Protein AF-A0A7X6MYJ4-F1 (afdb_monomer)

Radius of gyration: 13.72 Å; Cα contacts (8 Å, |Δi|>4): 26; chains: 1; bounding box: 27×23×37 Å

Solvent-accessible surface area (backbone atoms only — not comparable to full-atom values): 3660 Å² total; per-residue (Å²): 126,58,62,67,57,49,53,50,54,50,50,40,64,76,65,47,64,97,61,85,69,93,47,70,64,56,49,52,53,45,48,51,55,49,56,72,66,57,46,73,70,54,52,49,52,62,33,46,76,74,48,41,69,59,62,59,52,75,75,105

pLDDT: mean 80.68, std 15.81, range [43.62, 97.69]

Foldseek 3Di:
DPLVVLVVVVLCVPQPPPDDDPDPVSVVVSSVVSVVPCDPVNSCVSNVVPCVVVVVVVVD

Organism: NCBI:txid1936207

Secondary structure (DSSP, 8-state):
--HHHHHHHHHIIIIITT---SSHHHHHHHHHHHHHT--HHHHHHHHHTT-HHHHHHTT-

Mean predicted aligned error: 7.47 Å

Structure (mmCIF, N/CA/C/O backbone):
data_AF-A0A7X6MYJ4-F1
#
_entry.id   AF-A0A7X6MYJ4-F1
#
loop_
_atom_site.group_PDB
_atom_site.id
_atom_site.type_symbol
_atom_site.label_atom_id
_atom_site.label_alt_id
_atom_site.label_comp_id
_atom_site.label_asym_id
_atom_site.label_entity_id
_atom_site.label_seq_id
_atom_site.pdbx_PDB_ins_code
_atom_site.Cartn_x
_atom_site.Cartn_y
_atom_site.Cartn_z
_atom_site.occupancy
_atom_site.B_iso_or_equiv
_atom_site.auth_seq_id
_atom_site.auth_comp_id
_atom_site.auth_asym_id
_atom_site.auth_atom_id
_atom_site.pdbx_PDB_model_num
ATOM 1 N N . MET A 1 1 ? 16.396 -5.826 -5.304 1.00 68.31 1 MET A N 1
ATOM 2 C CA . MET A 1 1 ? 15.104 -6.127 -4.647 1.00 68.31 1 MET A CA 1
ATOM 3 C C . MET A 1 1 ? 14.280 -6.904 -5.659 1.00 68.31 1 MET A C 1
ATOM 5 O O . MET A 1 1 ? 14.219 -6.468 -6.804 1.00 68.31 1 MET A O 1
ATOM 9 N N . ASN A 1 2 ? 13.729 -8.067 -5.311 1.00 82.25 2 ASN A N 1
ATOM 10 C CA . ASN A 1 2 ? 12.972 -8.875 -6.278 1.00 82.25 2 ASN A CA 1
ATOM 11 C C . ASN A 1 2 ? 11.778 -8.046 -6.814 1.00 82.25 2 ASN A C 1
ATOM 13 O O . ASN A 1 2 ? 11.197 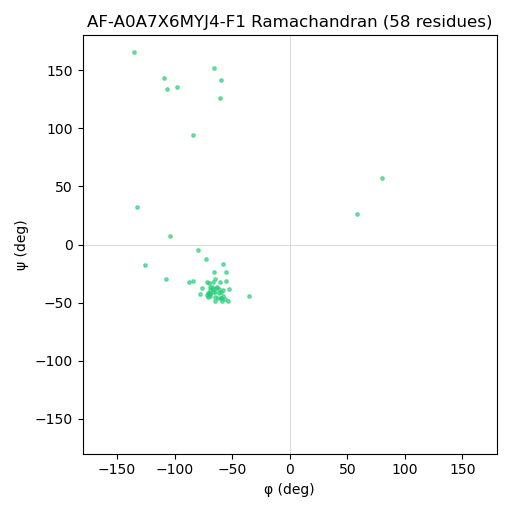-7.279 -6.042 1.00 82.25 2 ASN A O 1
ATOM 17 N N . PRO A 1 3 ? 11.414 -8.136 -8.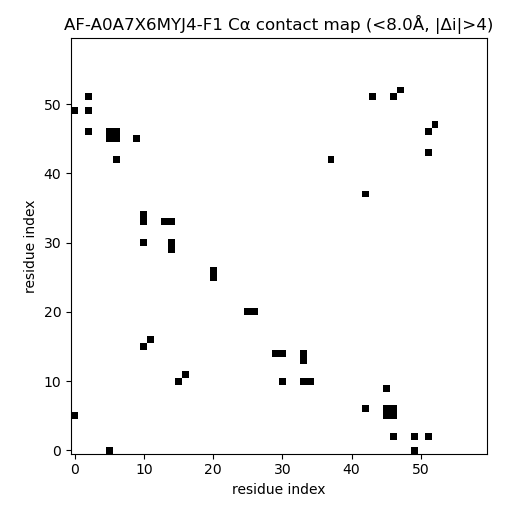106 1.00 79.19 3 PRO A N 1
ATOM 18 C CA . PRO A 1 3 ? 10.196 -7.540 -8.658 1.00 79.19 3 PRO A CA 1
ATOM 19 C C . PRO A 1 3 ? 8.972 -7.547 -7.731 1.00 79.19 3 PRO A C 1
ATOM 21 O O . PRO A 1 3 ? 8.318 -6.515 -7.578 1.00 79.19 3 PRO A O 1
ATOM 24 N N . ILE A 1 4 ? 8.696 -8.662 -7.046 1.00 83.38 4 ILE A N 1
ATOM 25 C CA . ILE A 1 4 ? 7.545 -8.755 -6.137 1.00 83.38 4 ILE A CA 1
ATOM 26 C C . ILE A 1 4 ? 7.685 -7.849 -4.906 1.00 83.38 4 ILE A C 1
ATOM 28 O O . ILE A 1 4 ? 6.729 -7.196 -4.496 1.00 83.38 4 ILE A O 1
ATOM 32 N N . GLU A 1 5 ? 8.889 -7.732 -4.349 1.00 87.38 5 GLU A N 1
ATOM 33 C CA . GLU A 1 5 ? 9.177 -6.853 -3.213 1.00 87.38 5 GLU A CA 1
ATOM 34 C C . GLU A 1 5 ? 9.029 -5.373 -3.596 1.00 87.38 5 GLU A C 1
ATOM 36 O O . GLU A 1 5 ? 8.598 -4.564 -2.775 1.00 87.38 5 GLU A O 1
ATOM 41 N N . GLN A 1 6 ? 9.329 -5.012 -4.850 1.00 84.94 6 GLN A N 1
ATOM 42 C CA . GLN A 1 6 ? 9.136 -3.650 -5.359 1.00 84.94 6 GLN A CA 1
ATOM 43 C C . GLN A 1 6 ? 7.654 -3.302 -5.488 1.00 84.94 6 GLN A C 1
ATOM 45 O O . GLN A 1 6 ? 7.241 -2.220 -5.069 1.00 84.94 6 GLN A O 1
ATOM 50 N N . VAL A 1 7 ? 6.847 -4.234 -6.000 1.00 87.50 7 VAL A N 1
ATOM 51 C CA . VAL A 1 7 ? 5.386 -4.081 -6.046 1.00 87.50 7 VAL A CA 1
ATOM 52 C C . VAL A 1 7 ? 4.831 -3.916 -4.631 1.00 87.50 7 VAL A C 1
ATOM 54 O O . VAL A 1 7 ? 4.084 -2.973 -4.371 1.00 87.50 7 VAL A O 1
ATOM 57 N N . TRP A 1 8 ? 5.271 -4.746 -3.682 1.00 89.81 8 TRP A N 1
ATOM 58 C CA . TRP A 1 8 ? 4.876 -4.617 -2.277 1.00 89.81 8 TRP A CA 1
ATOM 59 C C . TRP A 1 8 ? 5.303 -3.288 -1.644 1.00 89.81 8 TRP A C 1
ATOM 61 O O . TRP A 1 8 ? 4.539 -2.712 -0.866 1.00 89.81 8 TRP A O 1
A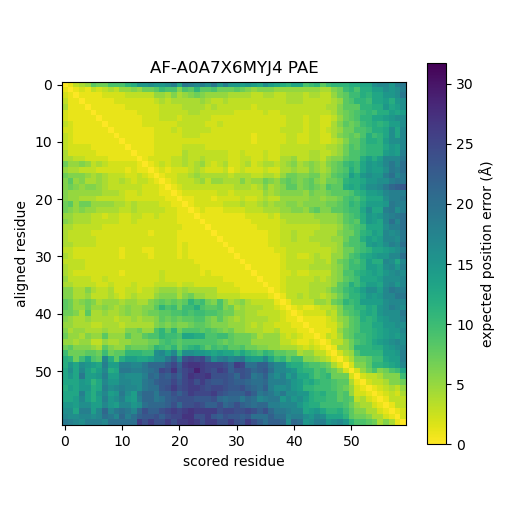TOM 71 N N . ALA A 1 9 ? 6.486 -2.764 -1.973 1.00 89.81 9 ALA A N 1
ATOM 72 C CA . ALA A 1 9 ? 6.932 -1.456 -1.499 1.00 89.81 9 ALA A CA 1
ATOM 73 C C . ALA A 1 9 ? 6.041 -0.314 -2.024 1.00 89.81 9 ALA A C 1
ATOM 75 O O . ALA A 1 9 ? 5.760 0.636 -1.285 1.00 89.81 9 ALA A O 1
ATOM 76 N N . ASP A 1 10 ? 5.568 -0.412 -3.269 1.00 89.69 10 ASP A N 1
ATOM 77 C CA . ASP A 1 10 ? 4.654 0.562 -3.871 1.00 89.69 10 ASP A CA 1
ATOM 78 C C . ASP A 1 10 ? 3.245 0.475 -3.262 1.00 89.69 10 ASP A C 1
ATOM 80 O O . ASP A 1 10 ? 2.696 1.501 -2.851 1.00 89.69 10 ASP A O 1
ATOM 84 N N . ILE A 1 11 ? 2.699 -0.737 -3.089 1.00 91.69 11 ILE A N 1
ATOM 85 C CA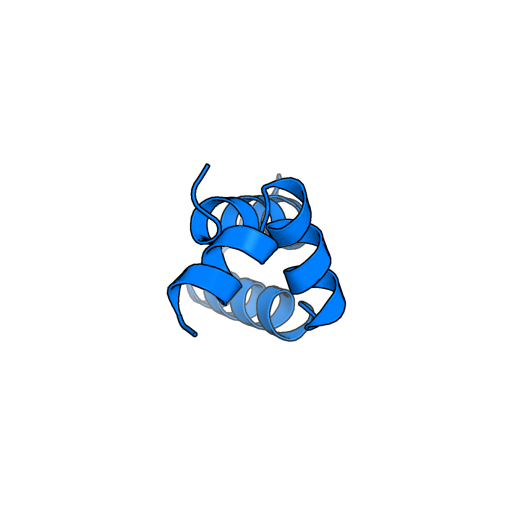 . ILE A 1 11 ? 1.421 -0.975 -2.389 1.00 91.69 11 ILE A CA 1
ATOM 86 C C . ILE A 1 11 ? 1.460 -0.332 -1.000 1.00 91.69 11 ILE A C 1
ATOM 88 O O . ILE A 1 11 ? 0.569 0.440 -0.632 1.00 91.69 11 ILE A O 1
ATOM 92 N N . ARG A 1 12 ? 2.538 -0.577 -0.246 1.00 92.69 12 ARG A N 1
ATOM 93 C CA . ARG A 1 12 ? 2.703 -0.051 1.113 1.00 92.69 12 ARG A CA 1
ATOM 94 C C . ARG A 1 12 ? 2.719 1.480 1.131 1.00 92.69 12 ARG A C 1
ATOM 96 O O . ARG A 1 12 ? 2.072 2.086 1.984 1.00 92.69 12 ARG A O 1
ATOM 103 N N . LYS A 1 13 ? 3.405 2.114 0.173 1.00 91.12 13 LYS A N 1
ATOM 104 C CA . LYS A 1 13 ? 3.458 3.582 0.036 1.00 91.12 13 LYS A CA 1
ATOM 105 C C . LYS A 1 13 ? 2.104 4.202 -0.309 1.00 91.12 13 LYS A C 1
ATOM 107 O O . LYS A 1 13 ? 1.791 5.254 0.235 1.00 91.12 13 LYS A O 1
ATOM 112 N N . ARG A 1 14 ? 1.330 3.575 -1.197 1.00 89.12 14 ARG A N 1
ATOM 113 C CA . ARG A 1 14 ? 0.050 4.110 -1.697 1.00 89.12 14 ARG A CA 1
ATOM 114 C C . ARG A 1 14 ? -1.096 3.931 -0.709 1.00 89.12 14 ARG A C 1
ATOM 116 O O . ARG A 1 14 ? -1.917 4.826 -0.542 1.00 89.12 14 ARG A O 1
ATOM 123 N N . GLY A 1 15 ? -1.168 2.758 -0.085 1.00 87.06 15 GLY A N 1
ATOM 124 C CA . GLY A 1 15 ? -2.359 2.333 0.645 1.00 87.06 15 GLY A CA 1
ATOM 125 C C . GLY A 1 15 ? -2.240 2.336 2.158 1.00 87.06 15 GLY A C 1
ATOM 126 O O . GLY A 1 15 ? -3.249 2.535 2.827 1.00 87.06 15 GLY A O 1
ATOM 127 N N . PHE A 1 16 ? -1.030 2.120 2.681 1.00 92.81 16 PHE A N 1
ATOM 128 C CA . PHE A 1 16 ? -0.836 1.624 4.050 1.00 92.81 16 PHE A CA 1
ATOM 129 C C . PHE A 1 16 ? 0.085 2.494 4.909 1.00 92.81 16 PHE A C 1
ATOM 131 O O . PHE A 1 16 ? 0.067 2.386 6.133 1.00 92.81 16 PHE A O 1
ATOM 138 N N . LYS A 1 17 ? 0.897 3.368 4.302 1.00 92.06 17 LYS A N 1
ATOM 139 C CA . LYS A 1 17 ? 1.815 4.233 5.046 1.00 92.06 17 LYS A CA 1
ATOM 140 C C . LYS A 1 17 ? 1.034 5.147 5.996 1.00 92.06 17 LYS A C 1
ATOM 142 O O . LYS A 1 17 ? 0.165 5.895 5.559 1.00 92.06 17 LYS A O 1
ATOM 147 N N . ASN A 1 18 ? 1.404 5.109 7.278 1.00 90.56 18 ASN A N 1
ATOM 148 C CA . ASN A 1 18 ? 0.834 5.928 8.354 1.00 90.56 18 ASN A CA 1
ATOM 149 C C . ASN A 1 18 ? -0.684 5.760 8.548 1.00 90.56 18 ASN A C 1
ATOM 151 O O . ASN A 1 18 ? -1.341 6.677 9.038 1.00 90.56 18 ASN A O 1
ATOM 155 N N . LYS A 1 19 ? -1.247 4.604 8.173 1.00 90.12 19 LYS A N 1
ATOM 156 C CA . LYS A 1 19 ? -2.647 4.275 8.450 1.00 90.12 19 LYS A CA 1
ATOM 157 C C . LYS A 1 19 ? -2.755 3.229 9.546 1.00 90.12 19 LYS A C 1
ATOM 159 O O . LYS A 1 19 ? -2.061 2.217 9.515 1.00 90.12 19 LYS A O 1
ATOM 164 N N . ALA A 1 20 ? -3.659 3.486 10.483 1.00 92.44 20 ALA A N 1
ATOM 165 C CA . ALA A 1 20 ? -4.148 2.496 11.425 1.00 92.44 20 ALA A CA 1
ATOM 166 C C . ALA A 1 20 ? -5.486 1.957 10.909 1.00 92.44 20 ALA A C 1
ATOM 168 O O . ALA A 1 20 ? -6.339 2.731 10.471 1.00 92.44 20 ALA A O 1
ATOM 169 N N . PHE A 1 21 ? -5.649 0.641 10.960 1.00 94.88 21 PHE A N 1
ATOM 170 C CA . PHE A 1 21 ? -6.874 -0.059 10.583 1.00 94.88 21 PHE A CA 1
ATOM 171 C C . PHE A 1 21 ? -7.532 -0.597 11.853 1.00 94.88 21 PHE A C 1
ATOM 173 O O . PHE A 1 21 ? -6.823 -0.961 12.794 1.00 94.88 21 PHE A O 1
ATOM 180 N N . LYS A 1 22 ? -8.868 -0.587 11.914 1.00 94.94 22 LYS A N 1
ATOM 181 C CA . LYS A 1 22 ? -9.608 -0.972 13.126 1.00 94.94 22 LYS A CA 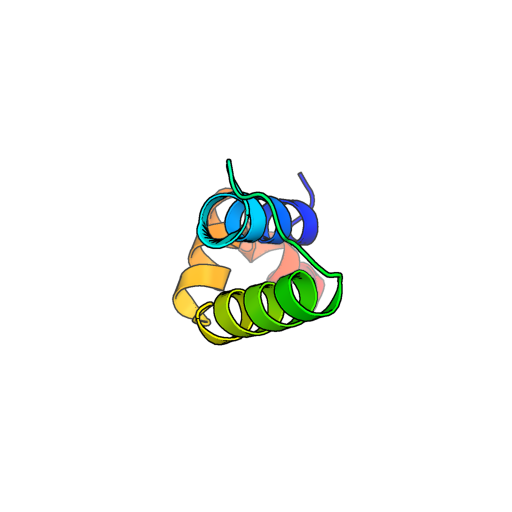1
ATOM 182 C C . LYS A 1 22 ? -9.859 -2.476 13.174 1.00 94.94 22 LYS A C 1
ATOM 184 O O . LYS A 1 22 ? -9.866 -3.046 14.261 1.00 94.94 22 LYS A O 1
ATOM 189 N N . ALA A 1 23 ? -10.027 -3.099 12.011 1.00 96.38 23 ALA A N 1
ATOM 190 C CA . ALA A 1 23 ? -10.207 -4.534 11.852 1.00 96.38 23 ALA A CA 1
ATOM 191 C C . ALA A 1 23 ? -9.358 -5.088 10.698 1.00 96.38 23 ALA A C 1
ATOM 193 O O . ALA A 1 23 ? -8.843 -4.343 9.863 1.00 96.38 23 ALA A O 1
ATOM 194 N N . LEU A 1 24 ? -9.221 -6.416 10.652 1.00 96.19 24 LEU A N 1
ATOM 195 C CA . LEU A 1 24 ? -8.557 -7.106 9.545 1.00 96.19 24 LEU A CA 1
ATOM 196 C C . LEU A 1 24 ? -9.307 -6.897 8.221 1.00 96.19 24 LEU A C 1
ATOM 198 O O . LEU A 1 24 ? -8.660 -6.715 7.194 1.00 96.19 24 LEU A O 1
ATOM 202 N N . ASP A 1 25 ? -10.639 -6.853 8.253 1.00 97.69 25 ASP A N 1
ATOM 203 C CA . ASP A 1 25 ? -11.457 -6.619 7.058 1.00 97.69 25 ASP A CA 1
ATOM 204 C C . ASP A 1 25 ? -11.123 -5.271 6.402 1.00 97.69 25 ASP A C 1
ATOM 206 O O . ASP A 1 25 ? -10.896 -5.221 5.197 1.00 97.69 25 ASP A O 1
ATOM 210 N N . ASP A 1 26 ? -10.909 -4.210 7.194 1.00 96.19 26 ASP A N 1
ATOM 211 C CA . ASP A 1 26 ? -10.485 -2.901 6.671 1.00 96.19 26 ASP A CA 1
ATOM 212 C C . ASP A 1 26 ? -9.131 -2.973 5.932 1.00 96.19 26 ASP A C 1
ATOM 214 O O . ASP A 1 26 ? -8.866 -2.212 4.996 1.00 96.19 26 ASP A O 1
ATOM 218 N N . VAL A 1 27 ? -8.234 -3.866 6.373 1.00 94.94 27 VAL A N 1
ATOM 219 C CA . VAL A 1 27 ? -6.925 -4.095 5.739 1.00 94.94 27 VAL A CA 1
ATOM 220 C C . VAL A 1 27 ? -7.108 -4.818 4.408 1.00 94.94 27 VAL A C 1
ATOM 222 O O . VAL A 1 27 ? -6.456 -4.453 3.428 1.00 94.94 27 VAL A O 1
ATOM 225 N N . ILE A 1 28 ? -7.980 -5.830 4.374 1.00 96.25 28 ILE A N 1
ATOM 226 C CA . ILE A 1 28 ? -8.289 -6.616 3.174 1.00 96.25 28 ILE A CA 1
ATOM 227 C C . ILE A 1 28 ? -8.951 -5.721 2.126 1.00 96.25 28 ILE A C 1
ATOM 229 O O . ILE A 1 28 ? -8.471 -5.665 0.992 1.00 96.25 28 ILE A O 1
ATOM 233 N N . ASP A 1 29 ? -9.963 -4.950 2.520 1.00 96.25 29 ASP A N 1
ATOM 234 C CA . ASP A 1 29 ? -10.653 -4.001 1.646 1.00 96.25 29 ASP A CA 1
ATOM 235 C C . ASP A 1 29 ? -9.675 -2.977 1.076 1.00 96.25 29 ASP A C 1
ATOM 237 O O . ASP A 1 29 ? -9.647 -2.720 -0.134 1.00 96.25 29 ASP A O 1
ATOM 241 N N . LYS A 1 30 ? -8.787 -2.436 1.924 1.00 95.06 30 LYS A N 1
ATOM 242 C CA . LYS A 1 30 ? -7.795 -1.472 1.452 1.00 95.06 30 LYS A CA 1
ATOM 243 C C . LYS A 1 30 ? -6.771 -2.097 0.511 1.00 95.06 30 LYS A C 1
ATOM 245 O O . LYS A 1 30 ? -6.325 -1.437 -0.430 1.00 95.06 30 LYS A O 1
ATOM 250 N N . LEU A 1 31 ? -6.372 -3.343 0.756 1.00 95.31 31 LEU A N 1
ATOM 2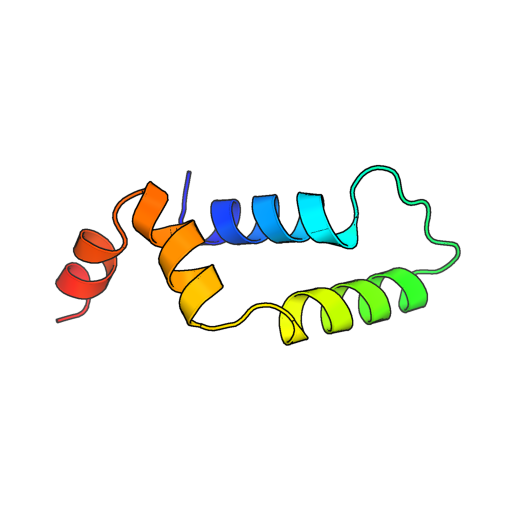51 C CA . LEU A 1 31 ? -5.458 -4.062 -0.125 1.00 95.31 31 LEU A CA 1
ATOM 252 C C . LEU A 1 31 ? -6.106 -4.286 -1.489 1.00 95.31 31 LEU A C 1
ATOM 254 O O . LEU A 1 31 ? -5.469 -4.008 -2.504 1.00 95.31 31 LEU A O 1
ATOM 258 N N . GLN A 1 32 ? -7.367 -4.716 -1.507 1.00 94.88 32 GLN A N 1
ATOM 259 C CA . GLN A 1 32 ? -8.133 -4.917 -2.728 1.00 94.88 32 GLN A CA 1
ATOM 260 C C . GLN A 1 32 ? -8.249 -3.618 -3.533 1.00 94.88 32 GLN A C 1
ATOM 262 O O . GLN A 1 32 ? -7.923 -3.619 -4.718 1.00 94.88 32 GLN A O 1
ATOM 267 N N . GLU A 1 33 ? -8.617 -2.505 -2.895 1.00 94.44 33 GLU A N 1
ATOM 268 C CA . GLU A 1 33 ? -8.704 -1.187 -3.541 1.00 94.44 33 GLU A CA 1
ATOM 269 C C . GLU A 1 33 ? -7.367 -0.786 -4.193 1.00 94.44 33 GLU A C 1
ATOM 271 O O . GLU A 1 33 ? -7.314 -0.364 -5.349 1.00 94.44 33 GLU A O 1
ATOM 276 N N . VAL A 1 34 ? -6.258 -0.946 -3.465 1.00 92.56 34 VAL A N 1
ATOM 277 C CA . VAL A 1 34 ? -4.925 -0.548 -3.944 1.00 92.56 34 VAL A CA 1
ATOM 278 C C . VAL A 1 34 ? -4.447 -1.452 -5.076 1.00 92.56 34 VAL A C 1
ATOM 280 O O . VAL A 1 34 ? -3.840 -0.956 -6.023 1.00 92.56 34 VAL A O 1
ATOM 283 N N . VAL A 1 35 ? -4.713 -2.758 -4.995 1.00 90.69 35 VAL A N 1
ATOM 284 C CA . VAL A 1 35 ? -4.340 -3.725 -6.035 1.00 90.69 35 VAL A CA 1
ATOM 285 C C . VAL A 1 35 ? -5.175 -3.524 -7.298 1.00 90.69 35 VAL A C 1
ATOM 287 O O . VAL A 1 35 ? -4.616 -3.525 -8.389 1.00 90.69 35 VAL A O 1
ATOM 290 N N . GLN A 1 36 ? -6.479 -3.273 -7.172 1.00 89.50 36 GL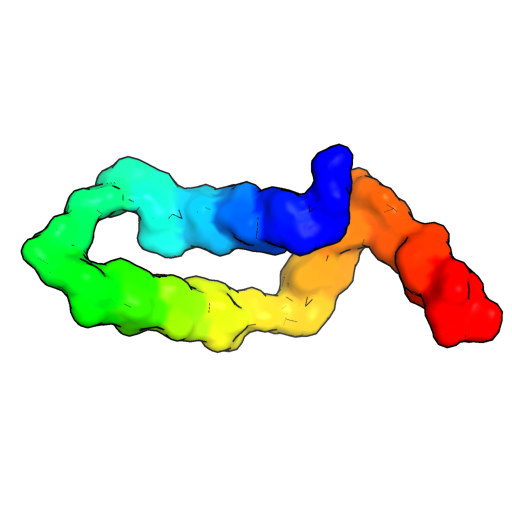N A N 1
ATOM 291 C CA . GLN A 1 36 ? -7.348 -2.965 -8.314 1.00 89.50 36 GLN A CA 1
ATOM 292 C C . GLN A 1 36 ? -6.972 -1.638 -8.991 1.00 89.50 36 GLN A C 1
ATOM 294 O O . GLN A 1 36 ? -7.127 -1.499 -10.200 1.00 89.50 36 GLN A O 1
ATOM 299 N N . GLY A 1 37 ? -6.427 -0.680 -8.235 1.00 86.88 37 GLY A N 1
ATOM 300 C CA . GLY A 1 37 ? -5.898 0.579 -8.767 1.00 86.88 37 GLY A CA 1
ATOM 301 C C . GLY A 1 37 ? -4.496 0.490 -9.392 1.00 86.88 37 GLY A C 1
ATOM 302 O O . GLY A 1 37 ? -4.000 1.494 -9.912 1.00 86.88 37 GLY A O 1
ATOM 303 N N . LEU A 1 38 ? -3.819 -0.665 -9.337 1.00 87.44 38 LEU A N 1
ATOM 304 C CA . LEU A 1 38 ? -2.519 -0.864 -9.985 1.00 87.44 38 LEU A CA 1
ATOM 305 C C . LEU A 1 38 ? -2.709 -1.244 -11.455 1.00 87.44 38 LEU A C 1
ATOM 307 O O . LEU A 1 38 ? -2.835 -2.414 -11.804 1.00 87.44 38 LEU A O 1
ATOM 311 N N . ASP A 1 39 ? -2.665 -0.245 -12.333 1.00 82.81 39 ASP A N 1
ATOM 312 C CA . ASP A 1 39 ? -2.682 -0.485 -13.775 1.00 82.81 39 ASP A CA 1
ATOM 313 C C . ASP A 1 39 ? -1.416 -1.223 -14.268 1.00 82.81 39 ASP A C 1
ATOM 315 O O . ASP A 1 39 ? -0.311 -1.065 -13.731 1.00 82.81 39 ASP A O 1
ATOM 319 N N . CYS A 1 40 ? -1.547 -1.988 -15.355 1.00 76.62 40 CYS A N 1
ATOM 320 C CA . CYS A 1 40 ? -0.439 -2.698 -16.002 1.00 76.62 40 CYS A CA 1
ATOM 321 C C . CYS A 1 40 ? 0.728 -1.776 -16.404 1.00 76.62 40 CYS A C 1
ATOM 323 O O . CYS A 1 40 ? 1.885 -2.202 -16.383 1.00 76.62 40 CYS A O 1
ATOM 325 N N . SER A 1 41 ? 0.469 -0.515 -16.756 1.00 77.12 41 SER A N 1
ATOM 326 C CA . SER A 1 41 ? 1.510 0.485 -17.040 1.00 77.12 41 SER A CA 1
ATOM 327 C C . SER A 1 41 ? 2.291 0.895 -15.785 1.00 77.12 41 SER A C 1
ATOM 329 O O . SER A 1 41 ? 3.515 1.069 -15.826 1.00 77.12 41 SER A O 1
ATOM 331 N N . VAL A 1 42 ? 1.609 0.972 -14.642 1.00 78.00 42 VAL A N 1
ATOM 332 C CA . VAL A 1 42 ? 2.206 1.263 -13.337 1.00 78.00 42 VAL A CA 1
ATOM 333 C C . VAL A 1 42 ? 3.062 0.087 -12.885 1.00 78.00 42 VAL A C 1
ATOM 335 O O . VAL A 1 42 ? 4.208 0.298 -12.493 1.00 78.00 42 VAL A O 1
ATOM 338 N N . LEU A 1 43 ? 2.567 -1.145 -13.025 1.00 80.44 43 LEU A N 1
ATOM 339 C CA . LEU A 1 43 ? 3.343 -2.356 -12.743 1.00 80.44 43 LEU A CA 1
ATOM 340 C C . LEU A 1 43 ? 4.598 -2.432 -13.617 1.00 80.44 43 LEU A C 1
ATOM 342 O O . LEU A 1 43 ? 5.697 -2.621 -13.097 1.00 80.44 43 LEU A O 1
ATOM 346 N N . LYS A 1 44 ? 4.475 -2.177 -14.927 1.00 77.81 44 LYS A N 1
ATOM 347 C CA . LYS A 1 44 ? 5.633 -2.098 -15.831 1.00 77.81 44 LYS A CA 1
ATOM 348 C C . LYS A 1 44 ? 6.631 -1.035 -15.387 1.00 77.81 44 LYS A C 1
ATOM 350 O O . LYS A 1 44 ? 7.824 -1.284 -15.459 1.00 77.81 44 LYS A O 1
ATOM 355 N N . THR A 1 45 ? 6.176 0.115 -14.896 1.00 78.25 45 THR A N 1
ATOM 356 C CA . THR A 1 45 ? 7.055 1.195 -14.415 1.00 78.25 45 THR A CA 1
ATOM 357 C C . THR A 1 45 ? 7.750 0.835 -13.100 1.00 78.25 45 THR A C 1
ATOM 359 O O . THR A 1 45 ? 8.941 1.104 -12.944 1.00 78.25 45 THR A O 1
ATOM 362 N N . ILE A 1 46 ? 7.034 0.209 -12.162 1.00 77.25 46 ILE A N 1
ATOM 363 C CA . ILE A 1 46 ? 7.584 -0.250 -10.879 1.00 77.25 46 ILE A CA 1
ATOM 364 C C . ILE A 1 46 ? 8.665 -1.299 -11.128 1.00 77.25 46 ILE A C 1
ATOM 366 O O . ILE A 1 46 ? 9.751 -1.189 -10.571 1.00 77.25 46 ILE A O 1
ATOM 370 N N . VAL A 1 47 ? 8.404 -2.265 -12.012 1.00 71.31 47 VAL A N 1
ATOM 371 C CA . VAL A 1 47 ? 9.333 -3.372 -12.254 1.00 71.31 47 VAL A CA 1
ATOM 372 C C . VAL A 1 47 ? 10.443 -3.009 -13.257 1.00 71.31 47 VAL A C 1
ATOM 374 O O . VAL A 1 47 ? 11.578 -3.462 -13.102 1.00 71.31 47 VAL A O 1
ATOM 377 N N . ASN A 1 48 ? 10.200 -2.128 -14.240 1.00 67.62 48 ASN A N 1
ATOM 378 C CA . ASN A 1 48 ? 11.256 -1.640 -15.145 1.00 67.62 48 ASN A CA 1
ATOM 379 C C . ASN A 1 48 ? 12.316 -0.794 -14.441 1.00 67.62 48 ASN A C 1
ATOM 381 O O . ASN A 1 48 ? 13.448 -0.763 -14.919 1.00 67.62 48 ASN A O 1
ATOM 385 N N . LYS A 1 49 ? 12.011 -0.178 -13.291 1.00 62.75 49 LYS A N 1
ATOM 386 C CA . LYS A 1 49 ? 13.030 0.498 -12.470 1.00 62.75 49 LYS A CA 1
ATOM 387 C C . LYS A 1 49 ? 14.170 -0.435 -12.030 1.00 62.75 49 LYS A C 1
ATOM 389 O O . LYS A 1 49 ? 15.223 0.071 -11.658 1.00 62.75 49 LYS A O 1
ATOM 394 N N . GLN A 1 50 ? 14.004 -1.763 -12.106 1.00 58.34 50 GLN A N 1
ATOM 395 C CA . GLN A 1 50 ? 15.078 -2.748 -11.892 1.00 58.34 50 GLN A CA 1
ATOM 396 C C . GLN A 1 50 ? 15.127 -3.843 -12.978 1.00 58.34 50 GLN A C 1
ATOM 398 O O . GLN A 1 50 ? 15.540 -4.966 -12.707 1.00 58.34 50 GLN A O 1
ATOM 403 N N . GLY A 1 51 ? 14.759 -3.520 -14.224 1.00 54.22 51 GLY A N 1
ATOM 404 C CA . GLY A 1 51 ? 15.065 -4.387 -15.367 1.00 54.22 51 GLY A CA 1
ATOM 405 C C . GLY A 1 51 ? 14.127 -5.583 -15.556 1.00 54.22 51 GLY A C 1
ATOM 406 O O . GLY A 1 51 ? 14.582 -6.717 -15.685 1.00 54.22 51 GLY A O 1
ATOM 407 N N . PHE A 1 52 ? 12.821 -5.332 -15.690 1.00 52.22 52 PHE A N 1
ATOM 408 C CA . PHE A 1 52 ? 11.855 -6.334 -16.172 1.00 52.22 52 PHE A CA 1
ATOM 409 C C . PHE A 1 52 ? 12.235 -6.924 -17.540 1.00 52.22 52 PHE A C 1
ATOM 411 O O . PHE A 1 52 ? 11.864 -8.051 -17.845 1.00 52.22 52 PHE A O 1
ATOM 418 N N . SER A 1 53 ? 13.023 -6.190 -18.334 1.00 53.75 53 SER A N 1
ATOM 419 C CA . SER A 1 53 ? 13.577 -6.666 -19.606 1.00 53.75 53 SER A CA 1
ATOM 420 C C . SER A 1 53 ? 14.317 -8.004 -19.462 1.00 53.75 53 SER A C 1
ATOM 422 O O . SER A 1 53 ? 14.157 -8.870 -20.312 1.00 53.75 53 SER A O 1
ATOM 424 N N . LYS A 1 54 ? 15.049 -8.212 -18.354 1.00 53.19 54 LYS A N 1
ATOM 425 C CA . LYS A 1 54 ? 15.769 -9.468 -18.097 1.00 53.19 54 LYS A CA 1
ATOM 426 C C . LYS A 1 54 ? 14.837 -10.601 -17.651 1.00 53.19 54 LYS A C 1
ATOM 428 O O . LYS A 1 54 ? 14.980 -11.732 -18.082 1.00 53.19 54 LYS A O 1
ATOM 433 N N . PHE A 1 55 ? 13.821 -10.278 -16.854 1.00 51.25 55 PHE A N 1
ATOM 434 C CA . PHE A 1 55 ? 12.819 -11.254 -16.420 1.00 51.25 55 PHE A CA 1
ATOM 435 C C . PHE A 1 55 ? 11.949 -11.751 -17.586 1.00 51.25 55 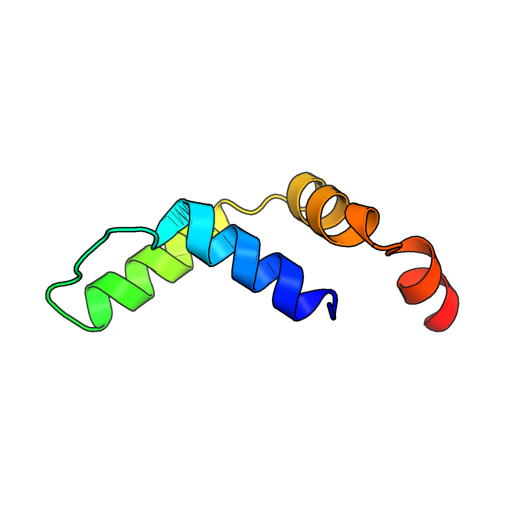PHE A C 1
ATOM 437 O O . PHE A 1 55 ? 11.672 -12.936 -17.682 1.00 51.25 55 PHE A O 1
ATOM 444 N N . VAL A 1 56 ? 11.541 -10.868 -18.504 1.00 54.69 56 VAL A N 1
ATOM 445 C CA . VAL A 1 56 ? 10.744 -11.250 -19.686 1.00 54.69 56 VAL A CA 1
ATOM 446 C C . VAL A 1 56 ? 11.579 -12.015 -20.715 1.00 54.69 56 VAL A C 1
ATOM 448 O O . VAL A 1 56 ? 11.040 -12.890 -21.386 1.00 54.69 56 VAL A O 1
ATOM 451 N N . SER A 1 57 ? 12.880 -11.725 -20.837 1.00 52.94 57 SER A N 1
ATOM 452 C CA . SER A 1 57 ? 13.771 -12.505 -21.703 1.00 52.94 57 SER A CA 1
ATOM 453 C C . SER A 1 57 ? 14.051 -13.907 -21.168 1.00 52.94 57 SER A C 1
ATOM 455 O O . SER A 1 57 ? 14.181 -14.820 -21.969 1.00 52.94 57 SER A O 1
ATOM 457 N N . ASP A 1 58 ? 14.102 -14.093 -19.845 1.00 47.97 58 ASP A N 1
ATOM 458 C CA . ASP A 1 58 ? 14.369 -15.402 -19.227 1.00 47.97 58 ASP A CA 1
ATOM 459 C C . ASP A 1 58 ? 13.175 -16.379 -19.343 1.00 47.97 58 ASP A C 1
ATOM 461 O O . ASP A 1 58 ? 13.326 -17.576 -19.110 1.00 47.97 58 ASP A O 1
ATOM 465 N N . PHE A 1 59 ? 11.992 -15.882 -19.724 1.00 46.50 59 PHE A N 1
ATOM 466 C CA . PHE A 1 59 ? 10.784 -16.678 -19.977 1.00 46.50 59 PHE A CA 1
ATOM 467 C C . PHE A 1 59 ? 10.461 -16.860 -21.475 1.00 46.50 59 PHE A C 1
ATOM 469 O O . PHE A 1 59 ? 9.390 -17.383 -21.793 1.00 46.50 59 PHE A O 1
ATOM 476 N N . ARG A 1 60 ? 11.345 -16.430 -22.390 1.00 43.62 60 ARG A N 1
ATOM 477 C CA . ARG A 1 60 ? 11.187 -16.608 -23.844 1.00 43.62 60 ARG A CA 1
ATOM 478 C C . ARG A 1 60 ? 12.093 -17.700 -24.400 1.00 43.62 60 ARG A C 1
ATOM 480 O O . ARG A 1 60 ? 13.277 -17.735 -24.012 1.00 43.62 60 ARG A O 1
#

Sequence (60 aa):
M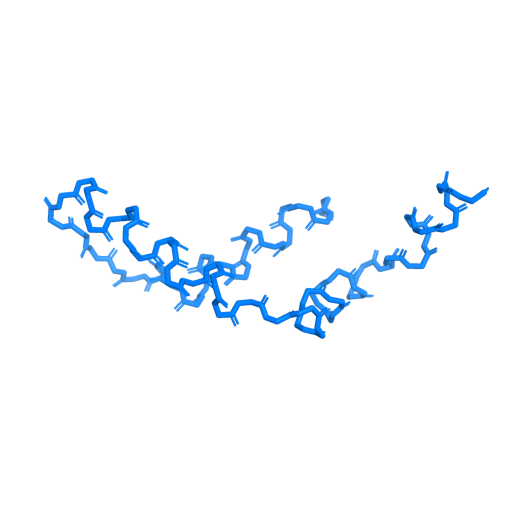NPIEQVWADIRKRGFKNKAFKALDDVIDKLQEVVQGLDCSVLKTIVNKQGFSKFVSDFR

=== Feature glossary ===
The record interleaves many kinds of information about one protein. Here is each kind framed as the question it answers.

Q: What does the local fold look like, residue by residue?
A: A 3Di character summarizes, for each residue, the relative orientation of the Cα frame of its nearest spatial neighbor. Because it encodes fold topology rather than chemistry, 3Di alignments detect remote structural similarity that sequence alignment misses.

Q: Which residues are in helices, strands, or loops?
A: Secondary structure is the local, repeating backbone conformation. DSSP classifies it into eight states by reading the hydrogen-bond network: three helix types (H, G, I), two β types (E, B), two non-regular types (T, S), and unstructured coil (-).

Q: How big and how compact is the whole molecule?
A: Three whole-structure scalars: the radius of gyration (RMS distance of Cα from centroid, in Å), the count of Cα–Cα contacts (pairs closer than 8 Å and separated by more than four residues in sequence — i.e. tertiary, not local, contacts), and the bounding-box dimensions. Together they distinguish compact globular folds from extended fibres or disordered chains.

Q: How confident is the AlphaFold model at each residue?
A: For AlphaFold models, the B-factor field carries pLDDT — the model's own estimate of local accuracy on a 0–100 scale. Regions with pLDDT<50 should be treated as essentially unmodeled; they often correspond to intrinsically disordered segments.

Q: What family and function is it annotated with?
A: Functional annotations link the protein to curated databases. InterPro entries identify conserved domains and families by matching the sequence against member-database signatures (Pfam, PROSITE, CDD, …). Gene Ontology (GO) terms describe molecular function, biological process, and cellular component in a controlled vocabulary. CATH places the structure in a hierarchical fold classification (Class/Architecture/Topology/Homologous-superfamily). The organism is the source species.

Q: What known structures does this most resemble?
A: Nearest PDB neighbors are the top structural matches found by Foldseek when searching this structure against the entire Protein Data Bank. Each hit reports a TM-score (0 to 1; >0.5 almost always implies the same fold) and an E-value. These are *structural* homologs — they may share no detectable sequence similarity.

Q: Which residues are buried vs exposed?
A: Solvent-accessible surface area (SASA) is the area in Å² traced out by the centre of a 1.4 Å probe sphere (a water molecule) rolled over the protein's van der Waals surface (Shrake–Rupley / Lee–Richards construction). Buried residues have near-zero SASA; fully exposed residues can exceed 200 Å². The total SASA scales roughly with the number of surface residues.

Q: What are the backbone torsion angles?
A: φ (phi) and ψ (psi) are the two rotatable backbone dihedrals per residue: φ is the C(i-1)–N–Cα–C torsion, ψ is the N–Cα–C–N(i+1) torsion, both in degrees on (−180°, 180°]. α-helical residues cluster near (−60°, −45°); β-strand residues near (−120°, +130°). A Ramachandran plot is simply a scatter of (φ, ψ) for every residue.

Q: Are the domains correctly placed relative to each other?
A: Predicted aligned error is AlphaFold's pairwise confidence. Unlike pLDDT (per-residue), PAE is per-residue-pair and captures whether two parts of the structure are correctly placed relative to each other. Units are ångströms of expected positional error.

Q: What if only a Cα trace is available?
A: P-SEA three-state annotation labels each residue as helix, strand, or coil based purely on the geometry of the Cα trace. It serves as a fallback when the full backbone (and thus DSSP) is unavailable.

Q: What is the amino-acid chain?
A: This is the polypeptide sequence — one letter per residue, N-terminus first. Length ranges from a few dozen residues for small domains to over a thousand for large multi-domain proteins.

Q: What do the rendered images show?
A: The six renders are orthographic views along the three Cartesian axes in both directions. Representation (cartoon, sticks, or surface) and color scheme (sequence-rainbow or by-chain) vary across proteins so the training set covers all the common visualization conventions.

Q: What do the diagnostic plots show?
A: Plot images: a contact map (which residues are close in 3D, as an N×N binary image), a Ramachandran scatter (backbone torsion angles, revealing secondary-structure composition at a glance), and — for AlphaFold structures — a PAE heatmap (pairwise prediction confidence).

Q: How mobile is each atom in the crystal?
A: B-factor (Debye–Waller factor) reflects atomic displacement in the crystal lattice. It is an experimental observable (units Å²), not a prediction; low values mean the atom is pinned down, high values mean it moves or is heterogeneous across the crystal.

Q: Where is each backbone atom in 3D?
A: The mmCIF table is the protein's shape written out atom by atom. For each backbone N, Cα, C, and carbonyl O, it records an (x, y, z) coordinate triple in Å plus the residue type, chain letter, and residue number.